Protein AF-A0A8S3KAZ6-F1 (afdb_monomer)

Secondary structure (DSSP, 8-state):
-----GGG---PPP-TT-SS---SSPTTSS-TT-SSTTT-

Structure (mmCIF, N/CA/C/O backbone):
data_AF-A0A8S3KAZ6-F1
#
_entry.id   AF-A0A8S3KAZ6-F1
#
loop_
_atom_site.group_PDB
_atom_s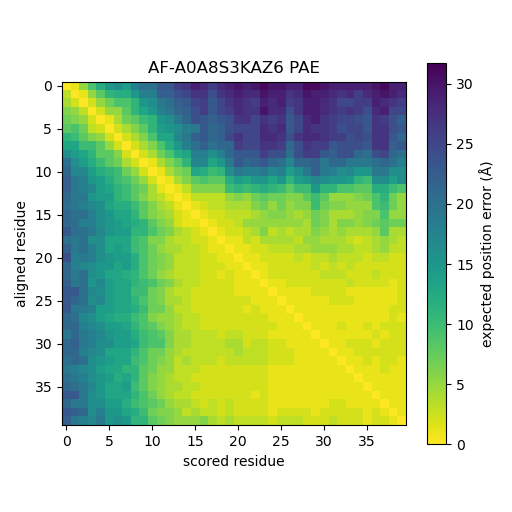ite.id
_atom_site.type_symbol
_atom_site.label_atom_id
_atom_site.label_alt_id
_atom_site.label_comp_id
_atom_site.label_asym_id
_atom_site.label_entity_id
_atom_site.label_seq_id
_atom_site.pdbx_PDB_ins_code
_atom_site.Cartn_x
_atom_site.Cartn_y
_atom_site.Cartn_z
_atom_site.occupancy
_atom_site.B_iso_or_equiv
_atom_site.auth_seq_id
_atom_site.auth_comp_id
_atom_site.auth_asym_id
_atom_site.auth_atom_id
_atom_site.pdbx_PDB_model_num
ATOM 1 N N . MET A 1 1 ? 10.503 33.026 14.418 1.00 44.44 1 MET A N 1
ATOM 2 C CA . MET A 1 1 ? 9.420 32.108 14.014 1.00 44.44 1 MET A CA 1
ATOM 3 C C . MET A 1 1 ? 9.472 31.993 12.493 1.00 44.44 1 MET A C 1
ATOM 5 O O . MET A 1 1 ? 8.917 32.844 11.816 1.00 44.44 1 MET A O 1
ATOM 9 N N . SER A 1 2 ? 10.255 31.062 11.939 1.00 48.88 2 SER A N 1
ATOM 10 C CA . SER A 1 2 ? 10.277 30.837 10.487 1.00 48.88 2 SER A CA 1
ATOM 11 C C . SER A 1 2 ? 9.138 29.890 10.135 1.00 48.88 2 SER A C 1
ATOM 13 O O . SER A 1 2 ? 9.144 28.734 10.555 1.00 48.88 2 SER A O 1
ATOM 15 N N . THR A 1 3 ? 8.144 30.394 9.418 1.00 59.22 3 THR A N 1
ATOM 16 C CA . THR A 1 3 ? 7.034 29.607 8.885 1.00 59.22 3 THR A CA 1
ATOM 17 C C . THR A 1 3 ? 7.584 28.580 7.896 1.00 59.22 3 THR A C 1
ATOM 19 O O . THR A 1 3 ? 8.296 28.927 6.957 1.00 59.22 3 THR A O 1
ATOM 22 N N . PHE A 1 4 ? 7.292 27.306 8.144 1.00 65.06 4 PHE A N 1
ATOM 23 C CA . PHE A 1 4 ? 7.587 26.205 7.235 1.00 65.06 4 PHE A CA 1
ATOM 24 C C . PHE A 1 4 ? 6.729 26.371 5.971 1.00 65.06 4 PHE A C 1
ATOM 26 O O . PHE A 1 4 ? 5.503 26.311 6.045 1.00 65.06 4 PHE A O 1
ATOM 33 N N . ASP A 1 5 ? 7.363 26.644 4.830 1.00 66.44 5 ASP A N 1
ATOM 34 C CA . ASP A 1 5 ? 6.688 26.757 3.536 1.00 66.44 5 ASP A CA 1
ATOM 35 C C . ASP A 1 5 ? 6.503 25.357 2.942 1.00 66.44 5 ASP A C 1
ATOM 37 O O . ASP A 1 5 ? 7.425 24.769 2.369 1.00 66.44 5 ASP A O 1
ATOM 41 N N . ALA A 1 6 ? 5.297 24.816 3.105 1.00 59.28 6 ALA A N 1
ATOM 42 C CA . ALA A 1 6 ? 4.910 23.514 2.576 1.00 59.28 6 ALA A CA 1
ATOM 43 C C . ALA A 1 6 ? 4.997 23.424 1.036 1.00 59.28 6 ALA A C 1
ATOM 45 O O . ALA A 1 6 ? 4.964 22.320 0.504 1.00 59.28 6 ALA A O 1
ATOM 46 N N . ASN A 1 7 ? 5.176 24.540 0.311 1.00 62.78 7 ASN A N 1
ATOM 47 C CA . ASN A 1 7 ? 5.360 24.538 -1.147 1.00 62.78 7 ASN A CA 1
ATOM 48 C C . ASN A 1 7 ? 6.799 24.236 -1.595 1.00 62.78 7 ASN A C 1
ATOM 50 O O . ASN A 1 7 ? 7.069 24.173 -2.794 1.00 62.78 7 ASN A O 1
ATOM 54 N N . LYS A 1 8 ? 7.739 24.059 -0.657 1.00 61.94 8 LYS A N 1
ATOM 55 C CA . LYS A 1 8 ? 9.143 23.725 -0.954 1.00 61.94 8 LYS A CA 1
ATOM 56 C C . LYS A 1 8 ? 9.495 22.251 -0.787 1.00 61.94 8 LYS A C 1
ATOM 58 O O . LYS A 1 8 ? 10.633 21.878 -1.067 1.00 61.94 8 LYS A O 1
ATOM 63 N N . ILE A 1 9 ? 8.552 21.415 -0.359 1.00 63.03 9 ILE A N 1
ATOM 64 C CA . ILE A 1 9 ? 8.757 19.971 -0.296 1.00 63.03 9 ILE A CA 1
ATOM 65 C C . ILE A 1 9 ? 7.895 19.341 -1.374 1.00 63.03 9 ILE A C 1
ATOM 67 O O . ILE A 1 9 ? 6.671 19.357 -1.298 1.00 63.03 9 ILE A O 1
ATOM 71 N N . ASN A 1 10 ? 8.548 18.793 -2.394 1.00 62.50 10 ASN A N 1
ATOM 72 C CA . ASN A 1 10 ? 7.893 18.009 -3.429 1.00 62.50 10 ASN A CA 1
ATOM 73 C C . ASN A 1 10 ? 7.549 16.628 -2.842 1.00 62.50 10 ASN A C 1
ATOM 75 O O . ASN A 1 10 ? 8.186 15.628 -3.158 1.00 62.50 10 ASN A O 1
ATOM 79 N N . VAL A 1 11 ? 6.619 16.600 -1.881 1.00 66.12 11 VAL A N 1
ATOM 80 C CA . VAL A 1 11 ? 6.082 15.358 -1.328 1.00 66.12 11 VAL A CA 1
ATOM 81 C C . VAL A 1 11 ? 5.052 14.878 -2.335 1.00 66.12 11 VAL A C 1
ATOM 83 O O . VAL A 1 11 ? 3.955 15.434 -2.421 1.00 66.12 11 VAL A O 1
ATOM 86 N N . SER A 1 12 ? 5.400 13.881 -3.145 1.00 69.62 12 SER A N 1
ATOM 87 C CA . SER A 1 12 ? 4.376 13.170 -3.896 1.00 69.62 12 SER A CA 1
ATOM 88 C C . SER A 1 12 ? 3.394 12.580 -2.876 1.00 69.62 12 SER A C 1
ATOM 90 O O . SER A 1 12 ? 3.821 11.874 -1.959 1.00 69.62 12 SER A O 1
ATOM 92 N N . PRO A 1 13 ? 2.089 12.896 -2.965 1.00 74.94 13 PRO A N 1
ATOM 93 C CA . PRO A 1 13 ? 1.113 12.266 -2.092 1.00 74.94 13 PRO A CA 1
ATOM 94 C C . PRO A 1 13 ? 1.163 10.755 -2.314 1.00 74.94 13 PRO A C 1
ATOM 96 O O . PRO A 1 13 ? 1.430 10.304 -3.433 1.00 74.94 13 PRO A O 1
ATOM 99 N N . PHE A 1 14 ? 0.893 9.986 -1.260 1.00 76.56 14 PHE A N 1
ATOM 100 C CA . PHE A 1 14 ? 0.764 8.540 -1.375 1.00 76.56 14 PHE A CA 1
ATOM 101 C C . PHE A 1 14 ? -0.255 8.194 -2.472 1.00 76.56 14 PHE A C 1
ATOM 103 O O . PHE A 1 14 ? -1.357 8.748 -2.509 1.00 76.56 14 PHE A O 1
ATOM 110 N N . ARG A 1 15 ? 0.133 7.309 -3.390 1.00 80.25 15 ARG A N 1
ATOM 111 C CA . ARG A 1 15 ? -0.702 6.839 -4.496 1.00 80.25 15 ARG A CA 1
ATOM 112 C C . ARG A 1 15 ? -0.648 5.318 -4.523 1.00 80.25 15 ARG A C 1
ATOM 114 O O . ARG A 1 15 ? 0.430 4.742 -4.616 1.00 80.25 15 ARG A O 1
ATOM 121 N N . LEU A 1 16 ? -1.815 4.685 -4.453 1.00 81.56 16 LEU A N 1
ATOM 1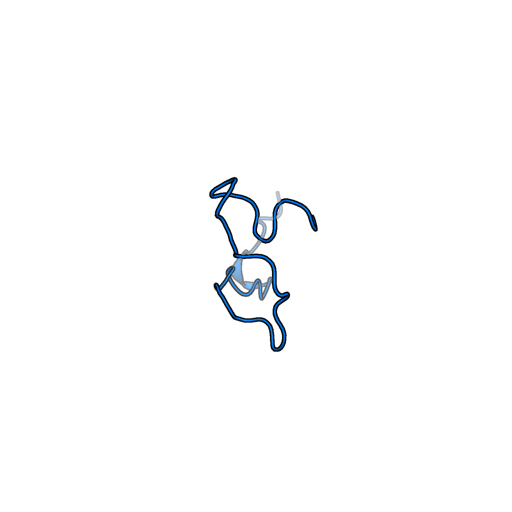22 C CA . LEU A 1 16 ? -1.935 3.233 -4.581 1.00 81.56 16 LEU A CA 1
ATOM 123 C C . LEU A 1 16 ? -1.391 2.783 -5.940 1.00 81.56 16 LEU A C 1
ATOM 125 O O . LEU A 1 16 ? -1.699 3.406 -6.958 1.00 81.56 16 LEU A O 1
ATOM 129 N N . GLY A 1 17 ? -0.589 1.717 -5.945 1.00 82.50 17 GLY A N 1
ATOM 130 C CA . GLY A 1 17 ? -0.030 1.138 -7.169 1.00 82.50 17 GLY A CA 1
ATOM 131 C C . GLY A 1 17 ? 0.906 2.073 -7.941 1.00 82.50 17 GLY A C 1
ATOM 132 O O . GLY A 1 17 ? 0.998 1.964 -9.159 1.00 82.50 17 GLY A O 1
ATOM 133 N N . SER A 1 18 ? 1.560 3.033 -7.272 1.00 88.62 18 SER A N 1
ATOM 134 C CA . SER A 1 18 ? 2.571 3.886 -7.916 1.00 88.62 18 SER A CA 1
ATOM 135 C C . SER A 1 18 ? 3.948 3.234 -8.033 1.00 88.62 18 SER A C 1
ATOM 137 O O . SER A 1 18 ? 4.854 3.848 -8.589 1.00 88.62 18 SER A O 1
ATOM 139 N N . SER A 1 19 ? 4.139 2.059 -7.438 1.00 87.69 19 SER A N 1
ATOM 140 C CA . SER A 1 19 ? 5.368 1.285 -7.564 1.00 87.69 19 SER A CA 1
ATOM 141 C C . SER A 1 19 ? 5.414 0.568 -8.915 1.00 87.69 19 SER A C 1
ATOM 143 O O . SER A 1 19 ? 4.393 0.121 -9.431 1.00 87.69 19 SER A O 1
ATOM 145 N N . ASP A 1 20 ? 6.613 0.433 -9.484 1.00 94.62 20 ASP A N 1
ATOM 146 C CA . ASP A 1 20 ? 6.820 -0.314 -10.735 1.00 94.62 20 ASP A CA 1
ATOM 147 C C . ASP A 1 20 ? 6.663 -1.836 -10.544 1.00 94.62 20 ASP A C 1
ATOM 149 O O . ASP A 1 20 ? 6.437 -2.574 -11.503 1.00 94.62 20 ASP A O 1
ATOM 153 N N . VAL A 1 21 ? 6.810 -2.307 -9.301 1.00 94.69 21 VAL A N 1
ATOM 154 C CA . VAL A 1 21 ? 6.704 -3.710 -8.883 1.00 94.69 21 VAL A CA 1
ATOM 155 C C . VAL A 1 21 ? 5.922 -3.772 -7.570 1.00 94.69 21 VAL A C 1
ATOM 157 O O . VAL A 1 21 ? 6.067 -2.891 -6.721 1.00 94.69 21 VAL A O 1
ATOM 160 N N . ASP A 1 22 ? 5.116 -4.818 -7.417 1.00 93.94 22 ASP A N 1
ATOM 161 C CA . ASP A 1 22 ? 4.310 -5.120 -6.230 1.00 93.94 22 ASP A CA 1
ATOM 162 C C . ASP A 1 22 ? 4.518 -6.597 -5.865 1.00 93.94 22 ASP A C 1
ATOM 164 O O . ASP A 1 22 ? 4.809 -7.407 -6.761 1.00 93.94 22 ASP A O 1
ATOM 168 N N . TRP A 1 23 ? 4.427 -6.971 -4.586 1.00 93.94 23 TRP A N 1
ATOM 169 C CA . TRP A 1 23 ? 4.598 -8.375 -4.210 1.00 93.94 23 TRP A CA 1
ATOM 170 C C . TRP A 1 23 ? 3.308 -9.171 -4.436 1.00 93.94 23 TRP A C 1
ATOM 172 O O . TRP A 1 23 ? 2.273 -8.672 -4.868 1.00 93.94 23 TRP A O 1
ATOM 182 N N . CYS A 1 24 ? 3.385 -10.480 -4.191 1.00 96.62 24 CYS A N 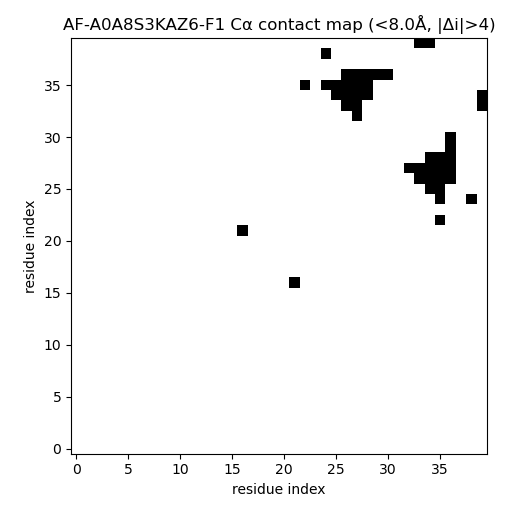1
ATOM 183 C CA . CYS A 1 24 ? 2.235 -1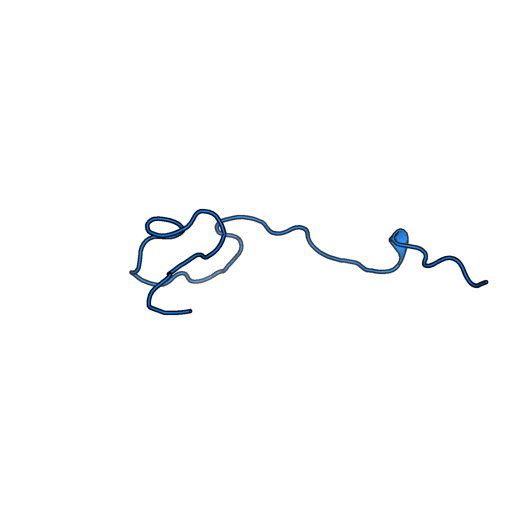1.375 -4.334 1.00 96.62 24 CYS A CA 1
ATOM 184 C C . CYS A 1 24 ? 1.218 -11.217 -3.184 1.00 96.62 24 CYS A C 1
ATOM 186 O O . CYS A 1 24 ? 0.083 -11.684 -3.295 1.00 96.62 24 CYS A O 1
ATOM 188 N N . GLU A 1 25 ? 1.616 -10.606 -2.062 1.00 97.12 25 GLU A N 1
ATOM 189 C CA . GLU A 1 25 ? 0.718 -10.404 -0.927 1.00 97.12 25 GLU A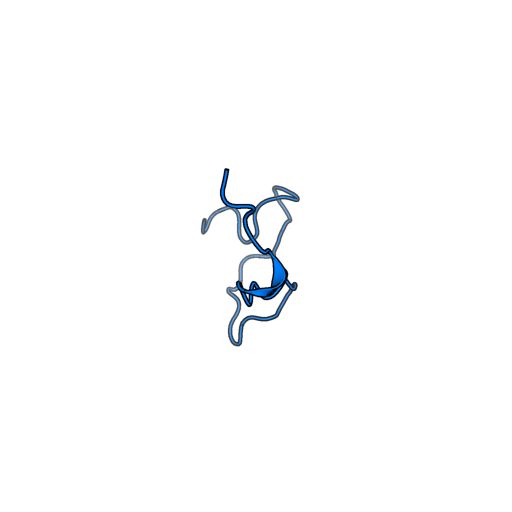 CA 1
ATOM 190 C C . GLU A 1 25 ? -0.314 -9.307 -1.245 1.00 97.12 25 GLU A C 1
ATOM 192 O O . GLU A 1 25 ? 0.053 -8.234 -1.712 1.00 97.12 25 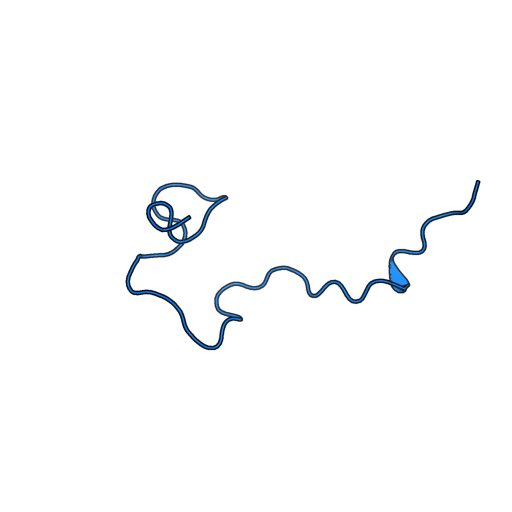GLU A O 1
ATOM 197 N N . PRO A 1 26 ? -1.613 -9.526 -0.982 1.00 93.94 26 PRO A N 1
ATOM 198 C CA . PRO A 1 26 ? -2.617 -8.500 -1.222 1.00 93.94 26 PRO A CA 1
ATOM 199 C C . PRO A 1 26 ? -2.468 -7.269 -0.314 1.00 93.94 26 PRO A C 1
ATOM 201 O O . PRO A 1 26 ? -2.389 -7.371 0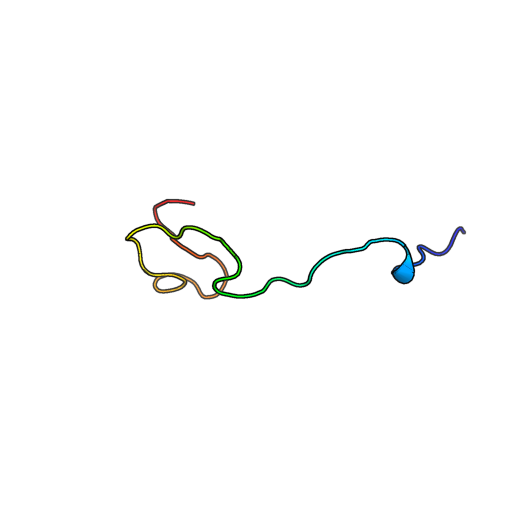.912 1.00 93.94 26 PRO A O 1
ATOM 204 N N . ASN A 1 27 ? -2.558 -6.088 -0.920 1.00 95.44 27 ASN A N 1
ATOM 205 C CA . ASN A 1 27 ? -2.525 -4.809 -0.217 1.00 95.44 27 ASN A CA 1
ATOM 206 C C . ASN A 1 27 ? -3.771 -4.585 0.667 1.00 95.44 27 ASN A C 1
ATOM 208 O O . ASN A 1 27 ? -4.902 -4.769 0.218 1.00 95.44 27 ASN A O 1
ATOM 212 N N . TYR A 1 28 ? -3.558 -4.128 1.908 1.00 94.44 28 TYR A N 1
ATOM 213 C CA . TYR A 1 28 ? -4.585 -3.639 2.848 1.00 94.44 28 TYR A CA 1
ATOM 214 C C . TYR A 1 28 ? -5.676 -4.640 3.275 1.00 94.44 28 TYR A C 1
ATOM 216 O O . TYR A 1 28 ? -6.785 -4.239 3.622 1.00 94.44 28 TYR A O 1
ATOM 224 N N . VAL A 1 29 ? -5.390 -5.947 3.286 1.00 97.06 29 VAL A N 1
ATOM 225 C CA . VAL A 1 29 ? -6.379 -6.966 3.707 1.00 97.06 29 VAL A CA 1
ATOM 226 C C . VAL A 1 29 ? -6.515 -7.081 5.230 1.00 97.06 29 VAL A C 1
ATOM 228 O O . VAL A 1 29 ? -7.613 -7.316 5.729 1.00 97.06 29 VAL A O 1
ATOM 231 N N . VAL A 1 30 ? -5.418 -6.926 5.979 1.00 97.44 30 VAL A N 1
ATOM 232 C CA . VAL A 1 30 ? -5.412 -7.063 7.452 1.00 97.44 30 VAL A CA 1
ATOM 233 C C . VAL A 1 30 ? -5.613 -5.714 8.157 1.00 97.44 30 VAL A C 1
ATOM 235 O O . VAL A 1 30 ? -6.184 -5.662 9.244 1.00 97.44 30 VAL A O 1
ATOM 238 N N . SER A 1 31 ? -5.159 -4.617 7.545 1.00 95.25 31 SER A N 1
ATOM 239 C CA . SER A 1 31 ? -5.237 -3.255 8.082 1.00 95.25 31 SER A CA 1
ATOM 240 C C . SER A 1 31 ? -5.389 -2.247 6.947 1.00 95.25 31 SER A C 1
ATOM 242 O O . SER A 1 31 ? -4.709 -2.353 5.932 1.00 95.25 31 SER A O 1
ATOM 244 N N . GLU A 1 32 ? -6.214 -1.219 7.144 1.00 93.75 32 GLU A N 1
ATOM 245 C CA . GLU A 1 32 ? -6.381 -0.118 6.181 1.00 93.75 32 GLU A CA 1
ATOM 246 C C . GLU A 1 32 ? -5.169 0.829 6.136 1.00 93.75 32 GLU A C 1
ATOM 248 O O . GLU A 1 32 ? -5.055 1.661 5.239 1.00 93.75 32 GLU A O 1
ATOM 253 N N . TYR A 1 33 ? -4.251 0.712 7.100 1.00 94.12 33 TYR A N 1
ATOM 254 C CA . TYR A 1 33 ? -3.098 1.607 7.228 1.00 94.12 33 TYR A CA 1
ATOM 255 C C . TYR A 1 33 ? -1.799 1.024 6.669 1.00 94.12 3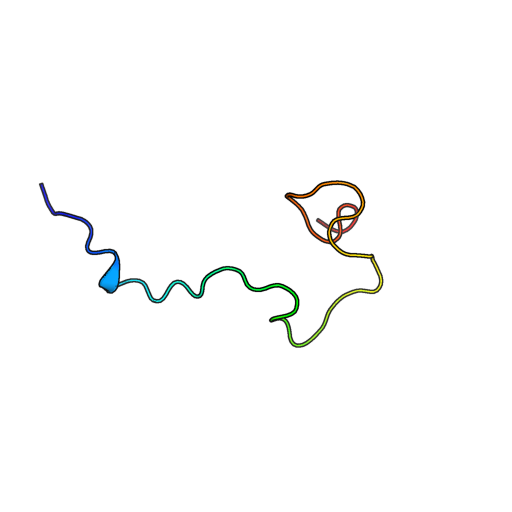3 TYR A C 1
ATOM 257 O O . TYR A 1 33 ? -0.844 1.770 6.464 1.00 94.12 33 TYR A O 1
ATOM 265 N N . ILE A 1 34 ? -1.738 -0.293 6.455 1.00 93.44 34 ILE A N 1
ATOM 266 C CA . ILE A 1 34 ? -0.508 -1.013 6.110 1.00 93.44 34 ILE A CA 1
ATOM 267 C C . ILE A 1 34 ? -0.795 -1.936 4.918 1.00 93.44 34 ILE A C 1
ATOM 269 O O . ILE A 1 34 ? -1.647 -2.821 5.004 1.00 93.44 34 ILE A O 1
ATOM 273 N N . ALA A 1 35 ? -0.090 -1.706 3.810 1.00 94.44 35 ALA A N 1
ATOM 274 C CA . ALA A 1 35 ? -0.033 -2.626 2.674 1.00 94.44 35 ALA A CA 1
ATOM 275 C C . ALA A 1 35 ? 0.823 -3.848 3.042 1.00 94.44 35 ALA A C 1
ATOM 277 O O . ALA A 1 35 ? 1.730 -3.696 3.849 1.00 94.44 35 ALA A O 1
ATOM 278 N N . GLU A 1 36 ? 0.539 -5.023 2.468 1.00 96.19 36 GLU A N 1
ATOM 279 C CA . GLU A 1 36 ? 1.374 -6.231 2.633 1.00 96.19 36 GLU A CA 1
ATOM 280 C C . GLU A 1 36 ? 1.755 -6.496 4.104 1.00 96.19 36 GLU A C 1
ATOM 282 O O . GLU A 1 36 ? 2.920 -6.438 4.501 1.00 96.19 36 GLU A O 1
ATOM 287 N N . PHE A 1 37 ? 0.736 -6.685 4.950 1.00 97.38 37 PHE A N 1
ATOM 288 C CA . PHE A 1 37 ? 0.872 -6.647 6.408 1.00 97.38 37 PHE A CA 1
ATOM 289 C C . PHE A 1 37 ? 1.910 -7.632 6.956 1.00 97.38 37 PHE A C 1
ATOM 291 O O . PHE A 1 37 ? 2.550 -7.327 7.956 1.00 97.38 37 PHE A O 1
ATOM 298 N N . TRP A 1 38 ? 2.072 -8.806 6.342 1.00 96.25 38 TRP A N 1
ATOM 299 C CA . TRP A 1 38 ? 3.043 -9.797 6.812 1.00 96.25 38 TRP A CA 1
ATOM 300 C C . TRP A 1 38 ? 4.467 -9.551 6.299 1.00 96.25 38 TRP A C 1
ATOM 302 O O . TRP A 1 38 ? 5.412 -10.076 6.889 1.00 96.25 38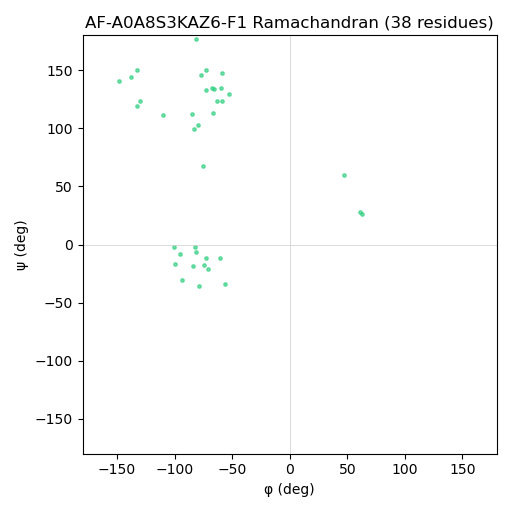 TRP A O 1
ATOM 312 N N . ASN A 1 39 ? 4.624 -8.760 5.236 1.00 94.00 39 ASN A N 1
ATOM 313 C CA . ASN A 1 39 ? 5.919 -8.365 4.677 1.00 94.00 39 ASN A CA 1
ATOM 314 C C . ASN A 1 39 ? 6.424 -7.001 5.184 1.00 94.00 39 ASN A C 1
ATOM 316 O O . ASN A 1 39 ? 7.570 -6.646 4.896 1.00 94.00 39 ASN A O 1
ATOM 320 N N . THR A 1 40 ? 5.596 -6.254 5.921 1.00 91.25 40 THR A N 1
ATOM 321 C CA . THR A 1 40 ? 5.947 -4.976 6.568 1.00 91.25 40 THR A CA 1
ATOM 322 C C . THR A 1 40 ? 6.406 -5.184 8.008 1.00 91.25 40 THR A C 1
ATOM 324 O O . THR A 1 40 ? 7.427 -4.567 8.392 1.00 91.25 40 THR A O 1
#

InterPro domains:
  IPR008901 Alkaline ceramidase [PF05875] (18-40)

pLDDT: mean 82.42, std 15.61, range [44.44, 97.44]

Radius of gyration: 15.34 Å; Cα contacts (8 Å, |Δi|>4): 22; chains: 1; bounding box: 17×44×25 Å

Organism: NCBI:txid392030

Foldseek 3Di:
DDDDDPVPDPPDPDDPPPDPDDDPAAQQPVHVVGTSVVVD

Sequence (40 aa):
MSTFDANKINVSPFRLGSSDVDWCEPNYVVSEYIAEFWNT

Mean predicted aligned error: 9.75 Å

Solvent-accessible surface area (backbone atoms only — not comparable to full-atom values): 3012 Å² total; per-residue (Å²): 136,83,80,83,63,74,89,77,56,91,69,76,72,91,58,89,84,72,60,96,71,80,74,93,60,66,68,42,78,90,36,92,87,39,60,30,67,92,83,104